Protein AF-A0AAE0NXM0-F1 (afdb_monomer_lite)

Foldseek 3Di:
DPPQFFDCPPPQDQAPVPDGDADDDPDVCVRQVVSDVRSDPPPDRSVVVPPVDCPPPDDDDDDDPDDDDPDPPDDDDDDDDDDDDDPPDPRPDLQRNFVSNLVSVVPDPPDPQRGLVSVLVVCVVVVVPHDVVCSVVSVVSRVVVVVVVPDDDPVVPVVPDDDD

Structure (mmCIF, N/CA/C/O backbone):
data_AF-A0AAE0NXM0-F1
#
_entry.id   AF-A0AAE0NXM0-F1
#
loop_
_atom_site.group_PDB
_atom_site.id
_atom_site.type_symbol
_atom_site.label_atom_id
_atom_site.label_alt_id
_atom_site.label_comp_id
_atom_site.label_asym_id
_atom_site.label_entity_id
_atom_site.label_seq_id
_atom_site.pdbx_PDB_ins_code
_atom_site.Cartn_x
_atom_site.Cartn_y
_atom_site.Cartn_z
_atom_site.occupancy
_atom_site.B_iso_or_equiv
_atom_site.auth_seq_id
_atom_site.auth_comp_id
_atom_site.auth_asym_id
_atom_site.auth_atom_id
_atom_site.pdbx_PDB_model_num
ATOM 1 N N . MET A 1 1 ? -6.175 -8.753 -22.675 1.00 43.12 1 MET A N 1
ATOM 2 C CA . MET A 1 1 ? -5.137 -9.032 -21.659 1.00 43.12 1 MET A CA 1
ATOM 3 C C . MET A 1 1 ? -5.720 -8.592 -20.324 1.00 43.12 1 MET A C 1
ATOM 5 O O . MET A 1 1 ? -6.159 -7.452 -20.248 1.00 43.12 1 MET A O 1
ATOM 9 N N . ALA A 1 2 ? -5.881 -9.488 -19.346 1.00 41.16 2 ALA A N 1
ATOM 10 C CA . ALA A 1 2 ? -6.452 -9.114 -18.048 1.00 41.16 2 ALA A CA 1
ATOM 11 C C . ALA A 1 2 ? -5.487 -8.168 -17.304 1.00 41.16 2 ALA A C 1
ATOM 13 O O . ALA A 1 2 ? -4.275 -8.335 -17.456 1.00 41.16 2 ALA A O 1
ATOM 14 N N . PRO A 1 3 ? -5.980 -7.186 -16.530 1.00 49.38 3 PRO A N 1
ATOM 15 C CA . PRO A 1 3 ? -5.113 -6.311 -15.753 1.00 49.38 3 PRO A CA 1
ATOM 16 C C . PRO A 1 3 ? -4.312 -7.144 -14.747 1.00 49.38 3 PRO A C 1
ATOM 18 O O . PRO A 1 3 ? -4.868 -7.873 -13.925 1.00 49.38 3 PRO A O 1
ATOM 21 N N . ILE A 1 4 ? -2.987 -7.058 -14.846 1.00 62.47 4 ILE A N 1
ATOM 22 C CA . ILE A 1 4 ? -2.051 -7.795 -14.002 1.00 62.47 4 ILE A CA 1
ATOM 23 C C . ILE A 1 4 ? -1.852 -6.986 -12.714 1.00 62.47 4 ILE A C 1
ATOM 25 O O . ILE A 1 4 ? -0.905 -6.216 -12.588 1.00 62.47 4 ILE A O 1
ATOM 29 N N . ALA A 1 5 ? -2.796 -7.096 -11.780 1.00 74.06 5 ALA A N 1
ATOM 30 C CA . ALA A 1 5 ? -2.705 -6.454 -10.470 1.00 74.06 5 ALA A CA 1
ATOM 31 C C . ALA A 1 5 ? -2.205 -7.447 -9.411 1.00 74.06 5 ALA A C 1
ATOM 33 O O . ALA A 1 5 ? -2.649 -8.598 -9.356 1.00 74.06 5 ALA A O 1
ATOM 34 N N . LEU A 1 6 ? -1.289 -6.992 -8.552 1.00 86.44 6 LEU A N 1
ATOM 35 C CA . LEU A 1 6 ? -0.874 -7.741 -7.368 1.00 86.44 6 LEU A CA 1
ATOM 36 C C . LEU A 1 6 ? -2.030 -7.846 -6.367 1.00 86.44 6 LEU A C 1
ATOM 38 O O . LEU A 1 6 ? -2.789 -6.898 -6.169 1.00 86.44 6 LEU A O 1
ATOM 42 N N . SER A 1 7 ? -2.147 -9.001 -5.709 1.00 87.00 7 SER A N 1
ATOM 43 C CA . SER A 1 7 ? -3.129 -9.194 -4.640 1.00 87.00 7 SER A CA 1
ATOM 44 C C . SER A 1 7 ? -2.811 -8.285 -3.455 1.00 87.00 7 SER A C 1
ATOM 46 O O . SER A 1 7 ? -1.708 -8.333 -2.922 1.00 87.00 7 SER A O 1
ATOM 48 N N . GLN A 1 8 ? -3.796 -7.517 -2.992 1.00 88.38 8 GLN A N 1
ATOM 49 C CA . GLN A 1 8 ? -3.689 -6.674 -1.792 1.00 88.38 8 GLN A CA 1
ATOM 50 C C . GLN A 1 8 ? -4.021 -7.432 -0.494 1.00 88.38 8 GLN A C 1
ATOM 52 O O . GLN A 1 8 ? -4.045 -6.849 0.591 1.00 88.38 8 GLN A O 1
ATOM 57 N N . ARG A 1 9 ? -4.320 -8.737 -0.574 1.00 87.56 9 ARG A N 1
ATOM 58 C CA . ARG A 1 9 ? -4.674 -9.538 0.603 1.00 87.56 9 ARG A CA 1
ATOM 59 C C . ARG A 1 9 ? -3.527 -9.520 1.617 1.00 87.56 9 ARG A C 1
ATOM 61 O O . ARG A 1 9 ? -2.405 -9.884 1.289 1.00 87.56 9 ARG A O 1
ATOM 68 N N . GLY A 1 10 ? -3.849 -9.181 2.865 1.00 88.88 10 GLY A N 1
ATOM 69 C CA . GLY A 1 10 ? -2.872 -9.120 3.955 1.00 88.88 10 GLY A CA 1
ATOM 70 C C . GLY A 1 10 ? -2.144 -7.778 4.076 1.00 88.88 10 GLY A C 1
ATOM 71 O O . GLY A 1 10 ? -1.299 -7.642 4.954 1.00 88.88 10 GLY A O 1
ATOM 72 N N . VAL A 1 11 ? -2.498 -6.780 3.261 1.00 90.81 11 VAL A N 1
ATOM 73 C CA . VAL A 1 11 ? -1.987 -5.409 3.373 1.00 90.81 11 VAL A CA 1
ATOM 74 C C . VAL A 1 11 ? -3.055 -4.516 3.996 1.00 90.81 11 VAL A C 1
ATOM 76 O O . VAL A 1 11 ? -4.230 -4.618 3.646 1.00 90.81 11 VAL A O 1
ATOM 79 N N . LEU A 1 12 ? -2.649 -3.652 4.932 1.00 90.00 12 LEU A N 1
ATOM 80 C CA . LEU A 1 12 ? -3.538 -2.651 5.513 1.00 90.00 12 LEU A CA 1
ATOM 81 C C . LEU A 1 12 ? -3.934 -1.644 4.419 1.00 90.00 12 LEU A C 1
ATOM 83 O O . LEU A 1 12 ? -3.048 -0.949 3.917 1.00 90.00 12 LEU A O 1
ATOM 87 N N . PRO A 1 13 ? -5.222 -1.541 4.053 1.00 88.25 13 PRO A N 1
ATOM 88 C CA . PRO A 1 13 ? -5.630 -0.675 2.961 1.00 88.25 13 PRO A CA 1
ATOM 89 C C . PRO A 1 13 ? -5.691 0.788 3.407 1.00 88.25 13 PRO A C 1
ATOM 91 O O . PRO A 1 13 ? -6.141 1.110 4.510 1.00 88.25 13 PRO A O 1
ATOM 94 N N . TYR A 1 14 ? -5.298 1.674 2.502 1.00 81.88 14 TYR A N 1
ATOM 95 C CA . TYR A 1 14 ? -5.638 3.086 2.520 1.00 81.88 14 TYR A CA 1
ATOM 96 C C . TYR A 1 14 ? -6.882 3.367 1.660 1.00 81.88 14 TYR A C 1
ATOM 98 O O . TYR A 1 14 ? -7.818 4.019 2.123 1.00 81.88 14 TYR A O 1
ATOM 106 N N . SER A 1 15 ? -6.939 2.810 0.448 1.00 78.75 15 SER A N 1
ATOM 107 C CA . SER A 1 15 ? -8.100 2.835 -0.446 1.00 78.75 15 SER A CA 1
ATOM 108 C C . SER A 1 15 ? -8.161 1.613 -1.355 1.00 78.75 15 SER A C 1
ATOM 110 O O . SER A 1 15 ? -7.265 1.366 -2.156 1.00 78.75 15 SER A O 1
ATOM 112 N N . GLY A 1 16 ? -9.295 0.911 -1.350 1.00 73.44 16 GLY A N 1
ATOM 113 C CA . GLY A 1 16 ? -9.515 -0.216 -2.262 1.00 73.44 16 GLY A CA 1
ATOM 114 C C . GLY A 1 16 ? -9.556 0.157 -3.752 1.00 73.44 16 GLY A C 1
ATOM 115 O O . GLY A 1 16 ? -9.503 -0.736 -4.590 1.00 73.44 16 GLY A O 1
ATOM 116 N N . LEU A 1 17 ? -9.659 1.448 -4.094 1.00 72.12 17 LEU A N 1
ATOM 117 C CA . LEU A 1 17 ? -9.721 1.917 -5.483 1.00 72.12 17 LEU A CA 1
ATOM 118 C C . LEU A 1 17 ? -8.345 2.225 -6.074 1.00 72.12 17 LEU A C 1
ATOM 120 O O . LEU A 1 17 ? -8.125 1.988 -7.259 1.00 72.12 17 LEU A O 1
ATOM 124 N N . SER A 1 18 ? -7.446 2.798 -5.272 1.00 77.00 18 SER A N 1
ATOM 125 C CA . SER A 1 18 ? -6.160 3.312 -5.758 1.00 77.00 18 SER A CA 1
ATOM 126 C C . SER A 1 18 ? -4.949 2.605 -5.179 1.00 77.00 18 SER A C 1
ATOM 128 O O . SER A 1 18 ? -3.845 2.801 -5.689 1.00 77.00 18 SER A O 1
ATOM 130 N N . ASP A 1 19 ? -5.114 1.836 -4.103 1.00 82.94 19 ASP A N 1
ATOM 131 C CA . ASP A 1 19 ? -3.983 1.126 -3.534 1.00 82.94 19 ASP A CA 1
ATOM 132 C C . ASP A 1 19 ? -3.399 0.182 -4.576 1.00 82.94 19 ASP A C 1
ATOM 134 O O . ASP A 1 19 ? -4.087 -0.445 -5.382 1.00 82.94 19 ASP A O 1
ATOM 138 N N . SER A 1 20 ? -2.086 0.067 -4.564 1.00 88.12 20 SER A N 1
ATOM 139 C CA . SER A 1 20 ? -1.383 -0.879 -5.404 1.00 88.12 20 SER A CA 1
ATOM 140 C C . SER A 1 20 ? -0.131 -1.316 -4.673 1.00 88.12 20 SER A C 1
ATOM 142 O O . SER A 1 20 ? 0.416 -0.586 -3.844 1.00 88.12 20 SER A O 1
ATOM 144 N N . LEU A 1 21 ? 0.294 -2.540 -4.953 1.00 89.25 21 LEU A N 1
ATOM 145 C CA . LEU A 1 21 ? 1.594 -3.013 -4.520 1.00 89.25 21 LEU A CA 1
ATOM 146 C C . LEU A 1 21 ? 2.553 -2.854 -5.690 1.00 89.25 21 LEU A C 1
ATOM 148 O O . LEU A 1 21 ? 2.194 -3.111 -6.840 1.00 89.25 21 LEU A O 1
ATOM 152 N N . GLY A 1 22 ? 3.768 -2.432 -5.377 1.00 89.12 22 GLY A N 1
ATOM 153 C CA . GLY A 1 22 ? 4.860 -2.312 -6.325 1.00 89.12 22 GLY A CA 1
ATOM 154 C C . GLY A 1 22 ? 6.112 -2.962 -5.763 1.00 89.12 22 GLY A C 1
ATOM 155 O O . GLY A 1 22 ? 6.238 -3.175 -4.556 1.00 89.12 22 GLY A O 1
ATOM 156 N N . VAL A 1 23 ? 7.042 -3.275 -6.656 1.00 91.38 23 VAL A N 1
ATOM 157 C CA . VAL A 1 23 ? 8.383 -3.722 -6.281 1.00 91.38 23 VAL A CA 1
ATOM 158 C C . VAL A 1 23 ? 9.315 -2.518 -6.234 1.00 91.38 23 VAL A C 1
ATOM 160 O O . VAL A 1 23 ? 9.184 -1.585 -7.024 1.00 91.38 23 VAL A O 1
ATOM 163 N N . MET A 1 24 ? 10.262 -2.536 -5.303 1.00 94.69 24 MET A N 1
ATOM 164 C CA . MET A 1 24 ? 11.310 -1.524 -5.201 1.00 94.69 24 MET A CA 1
ATOM 165 C C . MET A 1 24 ? 12.651 -2.244 -5.118 1.00 94.69 24 MET A C 1
ATOM 167 O O . MET A 1 24 ? 12.950 -2.899 -4.122 1.00 94.69 24 MET A O 1
ATOM 171 N N . THR A 1 25 ? 13.445 -2.145 -6.178 1.00 95.19 25 THR A N 1
ATOM 172 C CA . THR A 1 25 ? 14.726 -2.846 -6.331 1.00 95.19 25 THR A CA 1
ATOM 173 C C . THR A 1 25 ? 15.777 -1.901 -6.913 1.00 95.19 25 THR A C 1
ATOM 175 O O . THR A 1 25 ? 15.469 -0.782 -7.323 1.00 95.19 25 THR A O 1
ATOM 178 N N . LYS A 1 26 ? 17.046 -2.328 -6.926 1.00 94.69 26 LYS A N 1
ATOM 179 C CA . LYS A 1 26 ? 18.152 -1.530 -7.486 1.00 94.69 26 LYS A CA 1
ATOM 180 C C . LYS A 1 26 ? 18.314 -1.695 -9.000 1.00 94.69 26 LYS A C 1
ATOM 182 O O . LYS A 1 26 ? 18.985 -0.874 -9.616 1.00 94.69 26 LYS A O 1
ATOM 187 N N . SER A 1 27 ? 17.742 -2.748 -9.580 1.00 91.50 27 SER A N 1
ATOM 188 C CA . SER A 1 27 ? 17.815 -3.063 -11.008 1.00 91.50 27 SER A CA 1
ATOM 189 C C . SER A 1 27 ? 16.444 -3.472 -11.552 1.00 91.50 27 SER A C 1
ATOM 191 O O . SER A 1 27 ? 15.585 -3.953 -10.802 1.00 91.50 27 SER A O 1
ATOM 193 N N . PHE A 1 28 ? 16.240 -3.291 -12.858 1.00 89.38 28 PHE A N 1
ATOM 194 C CA . PHE A 1 28 ? 15.013 -3.723 -13.532 1.00 89.38 28 PHE A CA 1
ATOM 195 C C . PHE A 1 28 ? 14.928 -5.249 -13.633 1.00 89.38 28 PHE A C 1
ATOM 197 O O . PHE A 1 28 ? 13.833 -5.801 -13.584 1.00 89.38 28 PHE A O 1
ATOM 204 N N . GLU A 1 29 ? 16.0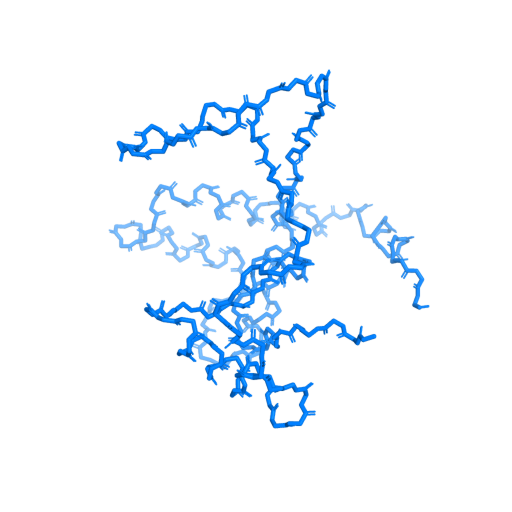70 -5.931 -13.693 1.00 92.00 29 GLU A N 1
ATOM 205 C CA . GLU A 1 29 ? 16.180 -7.385 -13.614 1.00 92.00 29 GLU A CA 1
ATOM 206 C C . GLU A 1 29 ? 15.635 -7.917 -12.283 1.00 92.00 29 GLU A C 1
ATOM 208 O O . GLU A 1 29 ? 14.778 -8.800 -12.276 1.00 92.00 29 GLU A O 1
ATOM 213 N N . ASP A 1 30 ? 16.054 -7.334 -11.155 1.00 94.19 30 ASP A N 1
ATOM 214 C CA . ASP A 1 30 ? 15.529 -7.713 -9.838 1.00 94.19 30 ASP A CA 1
ATOM 215 C C . ASP A 1 30 ? 14.029 -7.401 -9.723 1.00 94.19 30 ASP A C 1
ATOM 217 O O . ASP A 1 30 ? 13.275 -8.171 -9.123 1.00 94.19 30 ASP A O 1
ATOM 221 N N . ALA A 1 31 ? 13.580 -6.283 -10.311 1.00 91.88 31 ALA A N 1
ATOM 222 C CA . ALA A 1 31 ? 12.165 -5.916 -10.326 1.00 91.88 31 ALA A CA 1
ATOM 223 C C . ALA A 1 31 ? 11.337 -6.962 -11.087 1.00 91.88 31 ALA A C 1
ATOM 225 O O . ALA A 1 31 ? 10.324 -7.438 -10.574 1.00 91.88 31 ALA A O 1
ATOM 226 N N . ALA A 1 32 ? 11.781 -7.350 -12.285 1.00 90.06 32 ALA A N 1
ATOM 227 C CA . ALA A 1 32 ? 11.125 -8.358 -13.110 1.00 90.06 32 ALA A CA 1
ATOM 228 C C . ALA A 1 32 ? 11.090 -9.729 -12.420 1.00 90.06 32 ALA A C 1
ATOM 230 O O . ALA A 1 32 ? 10.042 -10.377 -12.391 1.00 90.06 32 ALA A O 1
ATOM 231 N N . LEU A 1 33 ? 12.198 -10.140 -11.793 1.00 91.06 33 LEU A N 1
ATOM 232 C CA . LEU A 1 33 ? 12.263 -11.382 -11.027 1.00 91.06 33 LEU A CA 1
ATOM 233 C C . LEU A 1 33 ? 11.261 -11.378 -9.862 1.00 91.06 33 LEU A C 1
ATOM 235 O O . LEU A 1 33 ? 10.518 -12.343 -9.674 1.00 91.06 33 LEU A O 1
ATOM 239 N N . MET A 1 34 ? 11.198 -10.285 -9.099 1.00 91.69 34 MET A N 1
ATOM 240 C CA . MET A 1 34 ? 10.270 -10.160 -7.975 1.00 91.69 34 MET A CA 1
ATOM 241 C C . MET A 1 34 ? 8.806 -10.125 -8.443 1.00 91.69 34 MET A C 1
ATOM 243 O O . MET A 1 34 ? 7.956 -10.764 -7.824 1.00 91.69 34 MET A O 1
ATOM 247 N N . LEU A 1 35 ? 8.502 -9.453 -9.559 1.00 89.69 35 LEU A N 1
ATOM 248 C CA . LEU A 1 35 ? 7.159 -9.447 -10.152 1.00 89.69 35 LEU A CA 1
ATOM 249 C C . LEU A 1 35 ? 6.718 -10.844 -10.605 1.00 89.69 35 LEU A C 1
ATOM 251 O O . LEU A 1 35 ? 5.585 -11.236 -10.321 1.00 89.69 35 LEU A O 1
ATOM 255 N N . ASN A 1 36 ? 7.611 -11.616 -11.233 1.00 88.44 36 ASN A N 1
ATOM 256 C CA . ASN A 1 36 ? 7.346 -13.009 -11.609 1.00 88.44 36 ASN A CA 1
ATOM 257 C C . ASN A 1 36 ? 6.950 -13.863 -10.393 1.00 88.44 36 ASN A C 1
ATOM 259 O O . ASN A 1 36 ? 6.016 -14.662 -10.470 1.00 88.44 36 ASN A O 1
ATOM 263 N N . VAL A 1 37 ? 7.623 -13.670 -9.254 1.00 89.38 37 VAL A N 1
ATOM 264 C CA . VAL A 1 37 ? 7.293 -14.371 -8.003 1.00 89.38 37 VAL A CA 1
ATOM 265 C C . VAL A 1 37 ? 5.938 -13.918 -7.454 1.00 89.38 37 VAL A C 1
ATOM 267 O O . VAL A 1 37 ? 5.093 -14.754 -7.136 1.00 89.38 37 VAL A O 1
ATOM 270 N N . LEU A 1 38 ? 5.709 -12.606 -7.351 1.00 88.62 38 LEU A N 1
ATOM 271 C CA . LEU A 1 38 ? 4.518 -12.049 -6.702 1.00 88.62 38 LEU A CA 1
ATOM 272 C C . LEU A 1 38 ? 3.219 -12.292 -7.483 1.00 88.62 38 LEU A C 1
ATOM 274 O O . LEU A 1 38 ? 2.147 -12.391 -6.885 1.00 88.62 38 LEU A O 1
ATOM 278 N N . LEU A 1 39 ? 3.289 -12.398 -8.810 1.00 86.12 39 LEU A N 1
ATOM 279 C CA . LEU A 1 39 ? 2.116 -12.661 -9.648 1.00 86.12 39 LEU A CA 1
ATOM 280 C C . LEU A 1 39 ? 1.745 -14.145 -9.731 1.00 86.12 39 LEU A C 1
ATOM 282 O O . LEU A 1 39 ? 0.588 -14.470 -10.035 1.00 86.12 39 LEU A O 1
ATOM 286 N N . GLY A 1 40 ? 2.689 -15.022 -9.385 1.00 77.94 40 GLY A N 1
ATOM 287 C CA . GLY A 1 40 ? 2.567 -16.470 -9.475 1.00 77.94 40 GLY A CA 1
ATOM 288 C C . GLY A 1 40 ? 2.965 -17.010 -10.850 1.00 77.94 40 GLY A C 1
ATOM 289 O O . GLY A 1 40 ? 2.869 -16.327 -11.873 1.00 77.94 40 GLY A O 1
ATOM 290 N N . SER A 1 41 ? 3.400 -18.270 -10.869 1.00 63.00 41 SER A N 1
ATOM 291 C CA . SER A 1 41 ? 3.828 -18.962 -12.084 1.00 63.00 41 SER A CA 1
ATOM 292 C C . SER A 1 41 ? 2.714 -19.004 -13.140 1.00 63.00 41 SER A C 1
ATOM 294 O O . SER A 1 41 ? 1.553 -19.283 -12.845 1.00 63.00 41 SER A O 1
ATOM 296 N N . GLY A 1 42 ? 3.073 -18.714 -14.394 1.00 65.94 42 GLY A N 1
ATOM 297 C CA . GLY A 1 42 ? 2.187 -18.859 -15.555 1.00 65.94 42 GLY A CA 1
ATOM 298 C C . GLY A 1 42 ? 1.335 -17.640 -15.924 1.00 65.94 42 GLY A C 1
ATOM 299 O O . GLY A 1 42 ? 0.662 -17.690 -16.950 1.00 65.94 42 GLY A O 1
ATOM 300 N N . LYS A 1 43 ? 1.362 -16.540 -15.154 1.00 67.44 43 LYS A N 1
ATOM 301 C CA . LYS A 1 43 ? 0.642 -15.309 -15.544 1.00 67.44 43 LYS A CA 1
ATOM 302 C C . LYS A 1 43 ? 1.420 -14.433 -16.524 1.00 67.44 43 LYS A C 1
ATOM 304 O O . LYS A 1 43 ? 0.809 -13.809 -17.387 1.00 67.44 43 LYS A O 1
ATOM 309 N N . SER A 1 44 ? 2.744 -14.390 -16.390 1.00 70.06 44 SER A N 1
ATOM 310 C CA . SER A 1 44 ? 3.627 -13.554 -17.212 1.00 70.06 44 SER A CA 1
ATOM 311 C C . SER A 1 44 ? 5.090 -13.832 -16.863 1.00 70.06 44 SER A C 1
ATOM 313 O O . SER A 1 44 ? 5.382 -14.160 -15.715 1.00 70.06 44 SER A O 1
ATOM 315 N N . ASP A 1 45 ? 5.987 -13.684 -17.841 1.00 84.31 45 ASP A N 1
ATOM 316 C CA . ASP A 1 45 ? 7.435 -13.650 -17.624 1.00 84.31 45 ASP A CA 1
ATOM 317 C C . ASP A 1 45 ? 7.965 -12.245 -17.932 1.00 84.31 45 ASP A C 1
ATOM 319 O O . ASP A 1 45 ? 8.143 -11.863 -19.088 1.00 84.31 45 ASP A O 1
ATOM 323 N N . TYR A 1 46 ? 8.184 -11.453 -16.885 1.00 85.19 46 TYR A N 1
ATOM 324 C CA . TYR A 1 46 ? 8.665 -10.080 -16.996 1.00 85.19 46 TYR A CA 1
ATOM 325 C C . TYR A 1 46 ? 10.109 -9.987 -17.485 1.00 85.19 46 TYR A C 1
ATOM 327 O O . TYR A 1 46 ? 10.485 -8.954 -18.036 1.00 85.19 46 TYR A O 1
ATOM 335 N N . MET A 1 47 ? 10.897 -11.058 -17.354 1.00 85.88 47 MET A N 1
ATOM 336 C CA . MET A 1 47 ? 12.265 -11.082 -17.873 1.00 85.88 47 MET A CA 1
ATOM 337 C C . MET A 1 47 ? 12.285 -10.978 -19.398 1.00 85.88 47 MET A C 1
ATOM 339 O O . MET A 1 47 ? 13.189 -10.362 -19.955 1.00 85.88 47 MET A O 1
ATOM 343 N N . TRP A 1 48 ? 11.259 -11.510 -20.072 1.00 82.56 48 TRP A N 1
ATOM 344 C CA . TRP A 1 48 ? 11.117 -11.431 -21.526 1.00 82.56 48 TRP A CA 1
ATOM 345 C C . TRP A 1 48 ? 10.983 -9.993 -22.049 1.00 82.56 48 TRP A C 1
ATOM 347 O O . TRP A 1 48 ? 11.371 -9.706 -23.178 1.00 82.56 48 TRP A O 1
ATOM 357 N N . PHE A 1 49 ? 10.451 -9.077 -21.236 1.00 79.38 49 PHE A N 1
ATOM 358 C CA . PHE A 1 49 ? 10.236 -7.680 -21.627 1.00 79.38 49 PHE A CA 1
ATOM 359 C C . PHE A 1 49 ? 11.451 -6.776 -21.369 1.00 79.38 49 PHE A C 1
ATOM 361 O O . PHE A 1 49 ? 11.402 -5.590 -21.686 1.00 79.38 49 PHE A O 1
ATOM 368 N N . LEU A 1 50 ? 12.543 -7.305 -20.808 1.00 82.38 50 LEU A N 1
ATOM 369 C CA . LEU A 1 50 ? 13.776 -6.552 -20.577 1.00 82.38 50 LEU A CA 1
ATOM 370 C C . LEU A 1 50 ? 14.673 -6.575 -21.822 1.00 82.38 50 LEU A C 1
ATOM 372 O O . LEU A 1 50 ? 15.752 -7.162 -21.826 1.00 82.38 50 LEU A O 1
ATOM 376 N N . ASP A 1 51 ? 14.235 -5.903 -22.885 1.00 79.44 51 ASP A N 1
ATOM 377 C CA . ASP A 1 51 ? 14.996 -5.761 -24.136 1.00 79.44 51 ASP A CA 1
ATOM 378 C C . ASP A 1 51 ? 16.135 -4.722 -24.054 1.00 79.44 51 ASP A C 1
ATOM 380 O O . ASP A 1 51 ? 16.937 -4.593 -24.982 1.00 79.44 51 ASP A O 1
ATOM 384 N N . ARG A 1 52 ? 16.218 -3.992 -22.929 1.00 77.12 52 ARG A N 1
ATOM 385 C CA . ARG A 1 52 ? 17.172 -2.900 -22.664 1.00 77.12 52 ARG A CA 1
ATOM 386 C C . ARG A 1 52 ? 17.186 -1.838 -23.773 1.00 77.12 52 ARG A C 1
ATOM 388 O O . ARG A 1 52 ? 18.207 -1.184 -23.988 1.00 77.12 52 ARG A O 1
ATOM 395 N N . SER A 1 53 ? 16.067 -1.658 -24.471 1.00 80.06 53 SER A N 1
ATOM 396 C CA . SER A 1 53 ? 15.952 -0.771 -25.621 1.00 80.06 53 SER A CA 1
ATOM 397 C C . SER A 1 53 ? 14.650 0.020 -25.578 1.00 80.06 53 SER A C 1
ATOM 399 O O . SER A 1 53 ? 13.614 -0.448 -25.130 1.00 80.06 53 SER A O 1
ATOM 401 N N . PHE A 1 54 ? 14.688 1.245 -26.096 1.00 78.00 54 PHE A N 1
ATOM 402 C CA . PHE A 1 54 ? 13.478 2.032 -26.355 1.00 78.00 54 PHE A CA 1
ATOM 403 C C . PHE A 1 54 ? 13.087 2.018 -27.841 1.00 78.00 54 PHE A C 1
ATOM 405 O O . PHE A 1 54 ? 12.160 2.71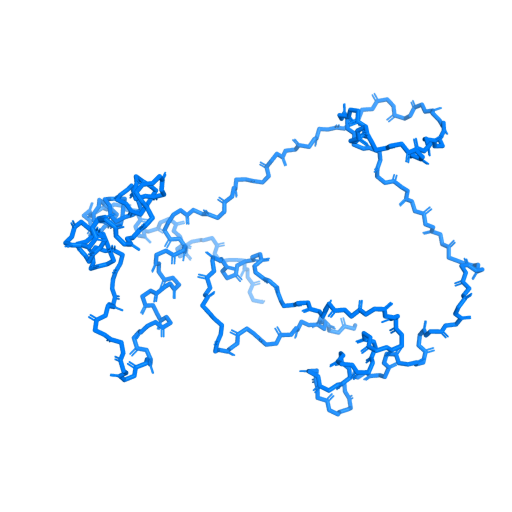9 -28.250 1.00 78.00 54 PHE A O 1
ATOM 412 N N . ALA A 1 55 ? 13.799 1.251 -28.675 1.00 82.75 55 ALA A N 1
ATOM 413 C CA . ALA A 1 55 ? 13.581 1.228 -30.115 1.00 82.75 55 ALA A CA 1
ATOM 414 C C . ALA A 1 55 ? 12.155 0.765 -30.454 1.00 82.75 55 ALA A C 1
ATOM 416 O O . ALA A 1 55 ? 11.707 -0.295 -30.032 1.00 82.75 55 ALA A O 1
ATOM 417 N N . GLY A 1 56 ? 11.439 1.570 -31.241 1.00 79.69 56 GLY A N 1
ATOM 418 C CA . GLY A 1 56 ? 10.069 1.266 -31.663 1.00 79.69 56 GLY A CA 1
ATOM 419 C C . GLY A 1 56 ? 8.980 1.599 -30.635 1.00 79.69 56 GLY A C 1
ATOM 420 O O . GLY A 1 56 ? 7.800 1.536 -30.984 1.00 79.69 56 GLY A O 1
ATOM 421 N N . LEU A 1 57 ? 9.335 2.014 -29.411 1.00 79.38 57 LEU A N 1
ATOM 422 C CA . LEU A 1 57 ? 8.368 2.511 -28.432 1.00 79.38 57 LEU A CA 1
ATOM 423 C C . LEU A 1 57 ? 7.973 3.960 -28.745 1.00 79.38 57 LEU A C 1
ATOM 425 O O . LEU A 1 57 ? 8.811 4.807 -29.048 1.00 79.38 57 LEU A O 1
ATOM 429 N N . ARG A 1 58 ? 6.673 4.261 -28.645 1.00 83.31 58 ARG A N 1
ATOM 430 C CA . ARG A 1 58 ? 6.143 5.631 -28.724 1.00 83.31 58 ARG A CA 1
ATOM 431 C C . ARG A 1 58 ? 5.891 6.128 -27.309 1.00 83.31 58 ARG A C 1
ATOM 433 O O . ARG A 1 58 ? 4.861 5.813 -26.718 1.00 83.31 58 ARG A O 1
ATOM 440 N N . ILE A 1 59 ? 6.855 6.857 -26.764 1.00 77.12 59 ILE A N 1
ATOM 441 C CA . ILE A 1 59 ? 6.811 7.366 -25.393 1.00 77.12 59 ILE A CA 1
ATOM 442 C C . ILE A 1 59 ? 6.398 8.832 -25.435 1.00 77.12 59 ILE A C 1
ATOM 444 O O . ILE A 1 59 ? 6.974 9.621 -26.180 1.00 77.12 59 ILE A O 1
ATOM 448 N N . TRP A 1 60 ? 5.404 9.180 -24.624 1.00 71.12 60 TRP A N 1
ATOM 449 C CA . TRP A 1 60 ? 4.972 10.556 -24.410 1.00 71.12 60 TRP A CA 1
ATOM 450 C C . TRP A 1 60 ? 5.384 10.986 -23.008 1.00 71.12 60 TRP A C 1
ATOM 452 O O . TRP A 1 60 ? 5.229 10.220 -22.056 1.00 71.12 60 TRP A O 1
ATOM 462 N N . PHE A 1 61 ? 5.886 12.208 -22.876 1.00 68.44 61 PHE A N 1
ATOM 463 C CA . PHE A 1 61 ? 6.189 12.799 -21.579 1.00 68.44 61 PHE A CA 1
ATOM 464 C C . PHE A 1 61 ? 4.990 13.616 -21.103 1.00 68.44 61 PHE A C 1
ATOM 466 O O . PHE A 1 61 ? 4.413 14.391 -21.864 1.00 68.44 61 PHE A O 1
ATOM 473 N N . LEU A 1 62 ? 4.608 13.426 -19.840 1.00 66.25 62 LEU A N 1
ATOM 474 C CA . LEU A 1 62 ? 3.668 14.311 -19.167 1.00 66.25 62 LEU A CA 1
ATOM 475 C C . LEU A 1 62 ? 4.474 15.469 -18.582 1.00 66.25 62 LEU A C 1
ATOM 477 O O . LEU A 1 62 ? 5.171 15.275 -17.588 1.00 66.25 62 LEU A O 1
ATOM 481 N N . ASP A 1 63 ? 4.376 16.649 -19.186 1.00 60.09 63 ASP A N 1
ATOM 482 C CA . ASP A 1 63 ? 4.938 17.866 -18.604 1.00 60.09 63 ASP A CA 1
ATOM 483 C C . ASP A 1 63 ? 3.980 18.406 -17.533 1.00 60.09 63 ASP A C 1
ATOM 485 O O . ASP A 1 63 ? 2.871 18.849 -17.862 1.00 60.09 63 ASP A O 1
ATOM 489 N N . PRO A 1 64 ? 4.349 18.358 -16.240 1.00 58.94 64 PRO A N 1
ATOM 490 C CA . PRO A 1 64 ? 3.508 18.923 -15.205 1.00 58.94 64 PRO A CA 1
ATOM 491 C C . PRO A 1 64 ? 3.463 20.458 -15.342 1.00 58.94 64 PRO A C 1
ATOM 493 O O . PRO A 1 64 ? 4.453 21.083 -15.714 1.00 58.94 64 PRO A O 1
ATOM 496 N N . PRO A 1 65 ? 2.337 21.104 -14.991 1.00 49.94 65 PRO A N 1
ATOM 497 C CA . PRO A 1 65 ? 2.194 22.563 -15.048 1.00 49.94 65 PRO A CA 1
ATOM 498 C C . PRO A 1 65 ? 2.993 23.304 -13.961 1.00 49.94 65 PRO A C 1
ATOM 500 O O . PRO A 1 65 ? 3.013 24.532 -13.940 1.00 49.94 65 PRO A O 1
ATOM 503 N N . VAL A 1 66 ? 3.604 22.570 -13.028 1.00 55.38 66 VAL A N 1
ATOM 504 C CA . VAL A 1 66 ? 4.521 23.102 -12.017 1.00 55.38 66 VAL A CA 1
ATOM 505 C C . VAL A 1 66 ? 5.954 22.935 -12.505 1.00 55.38 66 VAL A C 1
ATOM 507 O O . VAL A 1 66 ? 6.258 21.963 -13.194 1.00 55.38 66 VAL A O 1
ATOM 510 N N . GLU A 1 67 ? 6.829 23.871 -12.135 1.00 56.81 67 GLU A N 1
ATOM 511 C CA . GLU A 1 67 ? 8.264 23.743 -12.383 1.00 56.81 67 GLU A CA 1
ATOM 512 C C . GLU A 1 67 ? 8.732 22.363 -11.902 1.00 56.81 67 GLU A C 1
ATOM 514 O O . GLU A 1 67 ? 8.417 21.948 -10.779 1.00 56.81 67 GLU A O 1
ATOM 519 N N . TRP A 1 68 ? 9.420 21.624 -12.780 1.00 53.62 68 TRP A N 1
ATOM 520 C CA . TRP A 1 68 ? 10.059 20.365 -12.413 1.00 53.62 68 TRP A CA 1
ATOM 521 C C . TRP A 1 68 ? 10.858 20.608 -11.133 1.00 53.62 68 TRP A C 1
ATOM 523 O O . TRP A 1 68 ? 11.596 21.590 -11.060 1.00 53.62 68 TRP A O 1
ATOM 533 N N . ALA A 1 69 ? 10.670 19.757 -10.115 1.00 53.78 69 ALA A N 1
ATOM 534 C CA . ALA A 1 69 ? 11.318 19.937 -8.819 1.00 53.78 69 ALA A CA 1
ATOM 535 C C . ALA A 1 69 ? 12.805 20.276 -9.037 1.00 53.78 69 ALA A C 1
ATOM 537 O O . ALA A 1 69 ? 13.459 19.545 -9.792 1.00 53.78 69 ALA A O 1
ATOM 538 N N . PRO A 1 70 ? 13.327 21.370 -8.447 1.00 48.88 70 PRO A N 1
ATOM 539 C CA . PRO A 1 70 ? 14.642 21.909 -8.773 1.00 48.88 70 PRO A CA 1
ATOM 540 C C . PRO A 1 70 ? 15.727 21.007 -8.182 1.00 48.88 70 PRO A C 1
ATOM 542 O O . PRO A 1 70 ? 16.333 21.289 -7.152 1.00 48.88 70 PRO A O 1
ATOM 545 N N . VAL A 1 71 ? 15.937 1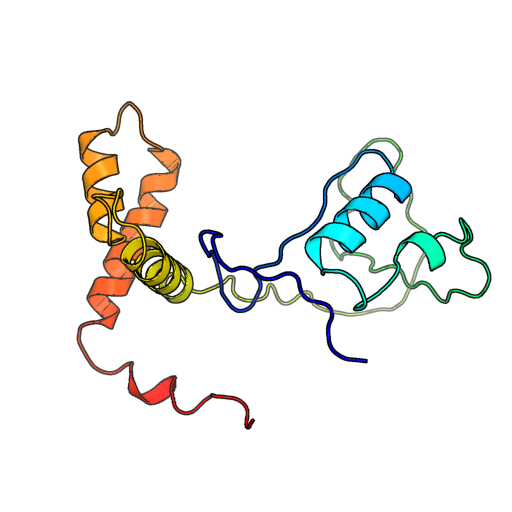9.864 -8.821 1.00 47.00 71 VAL A N 1
ATOM 546 C CA . VAL A 1 71 ? 17.043 18.960 -8.559 1.00 47.00 71 VAL A CA 1
ATOM 547 C C . VAL A 1 71 ? 18.081 19.256 -9.630 1.00 47.00 71 VAL A C 1
ATOM 549 O O . VAL A 1 71 ? 17.780 19.251 -10.824 1.00 47.00 71 VAL A O 1
ATOM 552 N N . VAL A 1 72 ? 19.301 19.565 -9.195 1.00 44.34 72 VAL A N 1
ATOM 553 C CA . VAL A 1 72 ? 20.444 19.834 -10.074 1.00 44.34 72 VAL A CA 1
ATOM 554 C C . VAL A 1 72 ? 20.576 18.689 -11.088 1.00 44.34 72 VAL A C 1
ATOM 556 O O . VAL A 1 72 ? 20.841 17.556 -10.698 1.00 44.34 72 VAL A O 1
ATOM 559 N N . GLY A 1 73 ? 20.370 18.985 -12.377 1.00 47.06 73 GLY A N 1
ATOM 560 C CA . GLY A 1 73 ? 20.501 18.021 -13.481 1.00 47.06 73 GLY A CA 1
ATOM 561 C C . GLY A 1 73 ? 19.216 17.677 -14.248 1.00 47.06 73 GLY A C 1
ATOM 562 O O . GLY A 1 73 ? 19.312 17.030 -15.288 1.00 47.06 73 GLY A O 1
ATOM 563 N N . SER A 1 74 ? 18.035 18.120 -13.808 1.00 46.88 74 SER A N 1
ATOM 564 C CA . SER A 1 74 ? 16.780 17.925 -14.558 1.00 46.88 74 SER A CA 1
ATOM 565 C C . SER A 1 74 ? 16.651 18.945 -15.702 1.00 46.88 74 SER A C 1
ATOM 567 O O . SER A 1 74 ? 16.570 20.143 -15.442 1.00 46.88 74 SER A O 1
ATOM 569 N N . VAL A 1 75 ? 16.614 18.497 -16.966 1.00 49.97 75 VAL A N 1
ATOM 570 C CA . VAL A 1 75 ? 16.443 19.364 -18.156 1.00 49.97 75 VAL A CA 1
ATOM 571 C C . VAL A 1 75 ? 15.171 18.975 -18.917 1.00 49.97 75 VAL A C 1
ATOM 573 O O . VAL A 1 75 ? 14.975 17.807 -19.243 1.00 49.97 75 VAL A O 1
ATOM 576 N N . LYS A 1 76 ? 14.315 19.963 -19.207 1.00 51.16 76 LYS A N 1
ATOM 577 C CA . LYS A 1 76 ? 13.075 19.829 -19.994 1.00 51.16 76 LYS A CA 1
ATOM 578 C C . LYS A 1 76 ? 13.373 19.600 -21.486 1.00 51.16 76 LYS A C 1
ATOM 580 O O . LYS A 1 76 ? 14.280 20.229 -22.028 1.00 51.16 76 LYS A O 1
ATOM 585 N N . MET A 1 77 ? 12.560 18.794 -22.175 1.00 48.44 77 MET A N 1
ATOM 586 C CA . MET A 1 77 ? 12.487 18.770 -23.647 1.00 48.44 77 MET A CA 1
ATOM 587 C C . MET A 1 77 ? 11.266 19.606 -24.119 1.00 48.44 77 MET A C 1
ATOM 589 O O . MET A 1 77 ? 10.133 19.215 -23.895 1.00 48.44 77 MET A O 1
ATOM 593 N N . ILE A 1 78 ? 11.530 20.786 -24.696 1.00 49.56 78 ILE A N 1
ATOM 594 C CA . ILE A 1 78 ? 10.656 21.817 -25.343 1.00 49.56 78 ILE A CA 1
ATOM 595 C C . ILE A 1 78 ? 9.489 21.306 -26.238 1.00 49.56 78 ILE A C 1
ATOM 597 O O . ILE A 1 78 ? 9.641 20.248 -26.840 1.00 49.56 78 ILE A O 1
ATOM 601 N N . ASP A 1 79 ? 8.399 22.036 -26.578 1.00 49.69 79 ASP A N 1
ATOM 602 C CA . ASP A 1 79 ? 7.527 23.097 -25.989 1.00 49.69 79 ASP A CA 1
ATOM 603 C C . ASP A 1 79 ? 6.382 23.398 -27.012 1.00 49.69 79 ASP A C 1
ATOM 605 O O . ASP A 1 79 ? 6.726 23.754 -28.133 1.00 49.69 79 ASP A O 1
ATOM 609 N N . ASP A 1 80 ? 5.078 23.245 -26.682 1.00 58.19 80 ASP A N 1
ATOM 610 C CA . ASP A 1 80 ? 3.976 24.214 -27.017 1.00 58.19 80 ASP A CA 1
ATOM 611 C C . ASP A 1 80 ? 2.484 23.779 -26.859 1.00 58.19 80 ASP A C 1
ATOM 613 O O . ASP A 1 80 ? 1.612 24.603 -27.131 1.00 58.19 80 ASP A O 1
ATOM 617 N N . TYR A 1 81 ? 2.081 22.586 -26.397 1.00 46.19 81 TYR A N 1
ATOM 618 C CA . TYR A 1 81 ? 0.660 22.160 -26.555 1.00 46.19 81 TYR A CA 1
ATOM 619 C C . TYR A 1 81 ? -0.357 22.635 -25.477 1.00 46.19 81 TYR A C 1
ATOM 621 O O . TYR A 1 81 ? -1.075 21.870 -24.837 1.00 46.19 81 TYR A O 1
ATOM 629 N N . SER A 1 8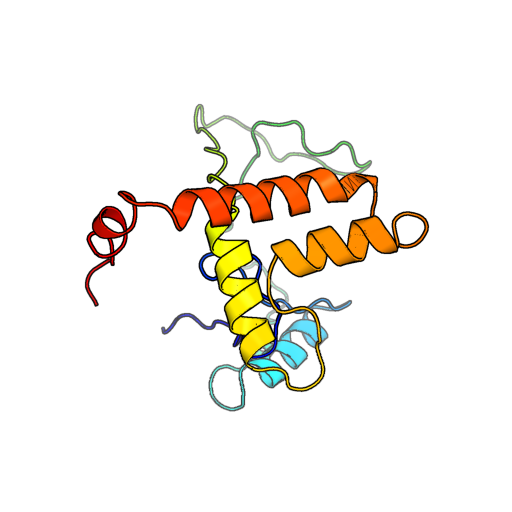2 ? -0.409 23.959 -25.324 1.00 47.53 82 SER A N 1
ATOM 630 C CA . SER A 1 82 ? -1.485 24.929 -25.026 1.00 47.53 82 SER A CA 1
ATOM 631 C C . SER A 1 82 ? -2.745 24.677 -24.159 1.00 47.53 82 SER A C 1
ATOM 633 O O . SER A 1 82 ? -3.496 25.646 -24.049 1.00 47.53 82 SER A O 1
ATOM 635 N N . LYS A 1 83 ? -3.002 23.537 -23.480 1.00 41.50 83 LYS A N 1
ATOM 636 C CA . LYS A 1 83 ? -3.853 23.456 -22.240 1.00 41.50 83 LYS A CA 1
ATOM 637 C C . LYS A 1 83 ? -4.125 22.018 -21.760 1.00 41.50 83 LYS A C 1
ATOM 639 O O . LYS A 1 83 ? -4.734 21.252 -22.498 1.00 41.50 83 LYS A O 1
ATOM 644 N N . GLN A 1 84 ? -3.904 21.730 -20.465 1.00 41.22 84 GLN A N 1
ATOM 645 C CA . GLN A 1 84 ? -4.734 20.774 -19.701 1.00 41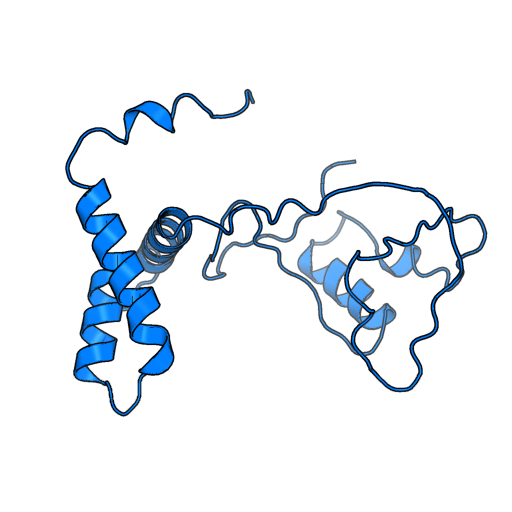.22 84 GLN A CA 1
ATOM 646 C C . GLN A 1 84 ? -4.629 20.967 -18.171 1.00 41.22 84 GLN A C 1
ATOM 648 O O . GLN A 1 84 ? -3.590 21.363 -17.650 1.00 41.22 84 GLN A O 1
ATOM 653 N N . TYR A 1 85 ? -5.721 20.683 -17.450 1.00 38.41 85 TYR A N 1
ATOM 654 C CA . TYR A 1 85 ? -5.849 20.802 -15.993 1.00 38.41 85 TYR A CA 1
ATOM 655 C C . TYR A 1 85 ? -5.565 19.464 -15.294 1.00 38.41 85 TYR A C 1
ATOM 657 O O . TYR A 1 85 ? -6.222 18.466 -15.593 1.00 38.41 85 TYR A O 1
ATOM 665 N N . VAL A 1 86 ? -4.670 19.456 -14.298 1.00 38.22 86 VAL A N 1
ATOM 666 C CA . VAL A 1 86 ? -4.612 18.367 -13.310 1.00 38.22 86 VAL A CA 1
ATOM 667 C C . VAL A 1 86 ? -5.735 18.608 -12.309 1.00 38.22 86 VAL A C 1
ATOM 669 O O . VAL A 1 86 ? -5.610 19.408 -11.382 1.00 38.22 86 VAL A O 1
ATOM 672 N N . ILE A 1 87 ? -6.861 17.929 -12.502 1.00 37.34 87 ILE A N 1
ATOM 673 C CA . ILE A 1 87 ? -7.827 17.755 -11.421 1.00 37.34 87 ILE A CA 1
ATOM 674 C C . ILE A 1 87 ? -7.097 16.901 -10.387 1.00 37.34 87 ILE A C 1
ATOM 676 O O . ILE A 1 87 ? -6.785 15.750 -10.683 1.00 37.34 87 ILE A O 1
ATOM 680 N N . GLN A 1 88 ? -6.780 17.444 -9.203 1.00 37.06 88 GLN A N 1
ATOM 681 C CA . GLN A 1 88 ? -6.418 16.580 -8.080 1.00 37.06 88 GLN A CA 1
ATOM 682 C C . GLN A 1 88 ? -7.575 15.590 -7.930 1.00 37.06 88 GLN A C 1
ATOM 684 O O . GLN A 1 88 ? -8.688 16.040 -7.622 1.00 37.06 88 GLN A O 1
ATOM 689 N N . PRO A 1 89 ? -7.379 14.279 -8.173 1.00 44.47 89 PRO A N 1
ATOM 690 C CA . PRO A 1 89 ? -8.404 13.332 -7.788 1.00 44.47 89 PRO A CA 1
ATOM 691 C C . PRO A 1 89 ? -8.648 13.586 -6.303 1.00 44.47 89 PRO A C 1
ATOM 693 O O . PRO A 1 89 ? -7.692 13.719 -5.534 1.00 44.47 89 PRO A O 1
ATOM 696 N N . ARG A 1 90 ? -9.915 13.759 -5.903 1.00 47.47 90 ARG A N 1
ATOM 697 C CA . ARG A 1 90 ? -10.245 13.793 -4.476 1.00 47.47 90 ARG A CA 1
ATOM 698 C C . ARG A 1 90 ? -9.593 12.548 -3.886 1.00 47.47 90 ARG A C 1
ATOM 700 O O . ARG A 1 90 ? -9.946 11.445 -4.297 1.00 47.47 90 ARG A O 1
ATOM 707 N N . GLY A 1 91 ? -8.609 12.742 -3.004 1.00 49.50 91 GLY A N 1
ATOM 708 C CA . GLY A 1 91 ? -7.966 11.636 -2.305 1.00 49.50 91 GLY A CA 1
ATOM 709 C C . GLY A 1 91 ? -9.039 10.750 -1.671 1.00 49.50 91 GLY A C 1
ATOM 710 O O . GLY A 1 91 ? -10.149 11.242 -1.412 1.00 49.50 91 GLY A O 1
ATOM 711 N N . PRO A 1 92 ? -8.747 9.461 -1.452 1.00 56.03 92 PRO A N 1
ATOM 712 C CA . PRO A 1 92 ? -9.745 8.539 -0.946 1.00 56.03 92 PRO A CA 1
ATOM 713 C C . PRO A 1 92 ? -10.390 9.115 0.303 1.00 56.03 92 PRO A C 1
ATOM 715 O O . PRO A 1 92 ? -9.743 9.735 1.157 1.00 56.03 92 PRO A O 1
ATOM 718 N N . SER A 1 93 ? -11.713 9.003 0.358 1.00 67.44 93 SER A N 1
ATOM 719 C CA . SER A 1 93 ? -12.445 9.612 1.454 1.00 67.44 93 SER A CA 1
ATOM 720 C C . SER A 1 93 ? -11.984 8.982 2.771 1.00 67.44 93 SER A C 1
ATOM 722 O O . SER A 1 93 ? -11.727 7.782 2.841 1.00 67.44 93 SER A O 1
ATOM 724 N N . PHE A 1 94 ? -11.934 9.764 3.852 1.00 71.75 94 PHE A N 1
ATOM 725 C CA . PHE A 1 94 ? -11.656 9.236 5.196 1.00 71.75 94 PHE A CA 1
ATOM 726 C C . PHE A 1 94 ? -12.547 8.027 5.564 1.00 71.75 94 PHE A C 1
ATOM 728 O O . PHE A 1 94 ? -12.160 7.210 6.395 1.00 71.75 94 PHE A O 1
ATOM 735 N N . ARG A 1 95 ? -13.713 7.890 4.915 1.00 72.00 95 ARG A N 1
ATOM 736 C CA . ARG A 1 95 ? -14.609 6.738 5.030 1.00 72.00 95 ARG A CA 1
ATOM 737 C C . ARG A 1 95 ? -14.011 5.455 4.448 1.00 72.00 95 ARG A C 1
ATOM 739 O O . ARG A 1 95 ? -14.106 4.422 5.098 1.00 72.00 95 ARG A O 1
ATOM 746 N N . GLU A 1 96 ? -13.415 5.505 3.256 1.00 74.06 96 GLU A N 1
ATOM 747 C CA . GLU A 1 96 ? -12.788 4.331 2.625 1.00 74.06 96 GLU A CA 1
ATOM 748 C C . GLU A 1 96 ? -11.645 3.801 3.477 1.00 74.06 96 GLU A C 1
ATOM 750 O O . GLU A 1 96 ? -11.595 2.606 3.762 1.00 74.06 96 GLU A O 1
ATOM 755 N N . TYR A 1 97 ? -10.788 4.707 3.948 1.00 81.44 97 TYR A N 1
ATOM 756 C CA . TYR A 1 97 ? -9.688 4.338 4.822 1.00 81.44 97 TYR A CA 1
ATOM 757 C C . TYR A 1 97 ? -10.186 3.682 6.112 1.00 81.44 97 TYR A C 1
ATOM 759 O O . TYR A 1 97 ? -9.723 2.607 6.482 1.00 81.44 97 TYR A O 1
ATOM 767 N N . ALA A 1 98 ? -11.169 4.289 6.782 1.00 83.25 98 ALA A N 1
ATOM 768 C CA . ALA A 1 98 ? -11.707 3.734 8.015 1.00 83.25 98 ALA A CA 1
ATOM 769 C C . ALA A 1 98 ? -12.381 2.371 7.801 1.00 83.25 98 ALA A C 1
ATOM 771 O O . ALA A 1 98 ? -12.084 1.427 8.523 1.00 83.25 98 ALA A O 1
ATOM 772 N N . ALA A 1 99 ? -13.244 2.240 6.791 1.00 82.56 99 ALA A N 1
ATOM 773 C CA . ALA A 1 99 ? -13.917 0.977 6.491 1.00 82.56 99 ALA A CA 1
ATOM 774 C C . ALA A 1 99 ? -12.917 -0.129 6.114 1.00 82.56 99 ALA A C 1
ATOM 776 O O . ALA A 1 99 ? -13.054 -1.274 6.554 1.00 82.56 99 ALA A O 1
ATOM 777 N N . GLY A 1 100 ? -11.887 0.219 5.337 1.00 84.19 100 GLY A N 1
ATOM 778 C CA . GLY A 1 100 ? -10.795 -0.681 4.987 1.00 84.19 100 GLY A CA 1
ATOM 779 C C . GLY A 1 100 ? -9.996 -1.122 6.214 1.00 84.19 100 GLY A C 1
ATOM 780 O O . GLY A 1 100 ? -9.770 -2.318 6.393 1.00 84.19 100 GLY A O 1
ATOM 781 N N . PHE A 1 101 ? -9.635 -0.183 7.092 1.00 88.31 101 PHE A N 1
ATOM 782 C CA . PHE A 1 101 ? -8.945 -0.461 8.352 1.00 88.31 101 PHE A CA 1
ATOM 783 C C . PHE A 1 101 ? -9.748 -1.418 9.246 1.00 88.31 101 PHE A C 1
ATOM 785 O O . PHE A 1 101 ? -9.207 -2.399 9.760 1.00 88.31 101 PHE A O 1
ATOM 792 N N . GLU A 1 102 ? -11.042 -1.162 9.431 1.00 90.00 102 GLU A N 1
ATOM 793 C CA . GLU A 1 102 ? -11.909 -1.980 10.288 1.00 90.00 102 GLU A CA 1
ATOM 794 C C . GLU A 1 102 ? -12.103 -3.383 9.712 1.00 90.00 102 GLU A C 1
ATOM 796 O O . GLU A 1 102 ? -11.942 -4.376 10.422 1.00 90.00 102 GLU A O 1
ATOM 801 N N . THR A 1 103 ? -12.334 -3.484 8.401 1.00 88.12 103 THR A N 1
ATOM 802 C CA . THR A 1 103 ? -12.427 -4.776 7.708 1.00 88.12 103 THR A CA 1
ATOM 803 C C . THR A 1 103 ? -11.126 -5.564 7.847 1.00 88.12 103 THR A C 1
ATOM 805 O O . THR A 1 103 ? -11.150 -6.722 8.260 1.00 88.12 103 THR A O 1
ATOM 808 N N . PHE A 1 104 ? -9.980 -4.934 7.572 1.00 89.56 104 PHE A N 1
ATOM 809 C CA . PHE A 1 104 ? -8.666 -5.563 7.690 1.00 89.56 104 PHE A CA 1
ATOM 810 C C . PHE A 1 104 ? -8.400 -6.057 9.114 1.00 89.56 104 PHE A C 1
ATOM 812 O O . PHE A 1 104 ? -8.063 -7.222 9.326 1.00 89.56 104 PHE A O 1
ATOM 819 N N . THR A 1 105 ? -8.600 -5.189 10.107 1.00 91.12 105 THR A N 1
ATOM 820 C CA . THR A 1 105 ? -8.337 -5.537 11.503 1.00 91.12 105 THR A CA 1
ATOM 821 C C . THR A 1 105 ? -9.340 -6.533 12.060 1.00 91.12 105 THR A C 1
ATOM 823 O O . THR A 1 105 ? -8.959 -7.268 12.961 1.00 91.12 105 THR A O 1
ATOM 826 N N . SER A 1 106 ? -10.571 -6.635 11.545 1.00 88.38 106 SER A N 1
ATOM 827 C CA . SER A 1 106 ? -11.548 -7.650 11.981 1.00 88.38 106 SER A CA 1
ATOM 828 C C . SER A 1 106 ? -11.058 -9.088 11.758 1.00 88.38 106 SER A C 1
ATOM 830 O O . SER A 1 106 ? -11.357 -9.962 12.568 1.00 88.38 106 SER A O 1
ATOM 832 N N . GLY A 1 107 ? -10.238 -9.315 10.724 1.00 85.81 107 GLY A N 1
ATOM 833 C CA . GLY A 1 107 ? -9.674 -10.627 10.393 1.00 85.81 107 GLY A CA 1
ATOM 834 C C . GLY A 1 107 ? -8.419 -11.017 11.178 1.00 85.81 107 GLY A C 1
ATOM 835 O O . GLY A 1 107 ? -7.955 -12.144 11.039 1.00 85.81 107 GLY A O 1
ATOM 836 N N . LEU A 1 108 ? -7.855 -10.113 11.983 1.00 89.81 108 LEU A N 1
ATOM 837 C CA . LEU A 1 108 ? -6.660 -10.381 12.790 1.00 89.81 108 LEU A CA 1
ATOM 838 C C . LEU A 1 108 ? -7.067 -10.850 14.187 1.00 89.81 108 LEU A C 1
ATOM 840 O O . LEU A 1 108 ? -7.981 -10.288 14.777 1.00 89.81 108 LEU A O 1
ATOM 844 N N . THR A 1 109 ? -6.408 -11.835 14.780 1.00 90.06 109 THR A N 1
ATOM 845 C CA . THR A 1 109 ? -6.719 -12.279 16.153 1.00 90.06 109 THR A CA 1
ATOM 846 C C . THR A 1 109 ? -5.980 -11.462 17.211 1.00 90.06 109 THR A C 1
ATOM 848 O O . THR A 1 109 ? -6.470 -11.280 18.321 1.00 90.06 109 THR A O 1
ATOM 851 N N . GLU A 1 110 ? -4.842 -10.884 16.845 1.00 88.94 110 GLU A N 1
ATOM 852 C CA . GLU A 1 110 ? -3.835 -10.348 17.761 1.00 88.94 110 GLU A CA 1
ATOM 853 C C . GLU A 1 110 ? -4.049 -8.867 18.095 1.00 88.94 110 GLU A C 1
ATOM 855 O O . GLU A 1 110 ? -3.541 -8.376 19.101 1.00 88.94 110 GLU A O 1
ATOM 860 N N . THR A 1 111 ? -4.781 -8.125 17.257 1.00 87.75 111 THR A N 1
ATOM 861 C CA . THR A 1 111 ? -4.926 -6.674 17.437 1.00 87.75 111 THR A CA 1
ATOM 862 C C . THR A 1 111 ? -6.062 -6.326 18.410 1.00 87.75 111 THR A C 1
ATOM 864 O O . THR A 1 111 ? -7.209 -6.727 18.193 1.00 87.75 111 THR A O 1
ATOM 867 N N . PRO A 1 112 ? -5.819 -5.530 19.468 1.00 86.00 112 PRO A N 1
ATOM 868 C CA . PRO A 1 112 ? -6.885 -4.998 20.322 1.00 86.00 112 PRO A CA 1
ATOM 869 C C . PRO A 1 112 ? -7.562 -3.751 19.718 1.00 86.00 112 PRO A C 1
ATOM 871 O O . PRO A 1 112 ? -8.609 -3.306 20.203 1.00 86.00 112 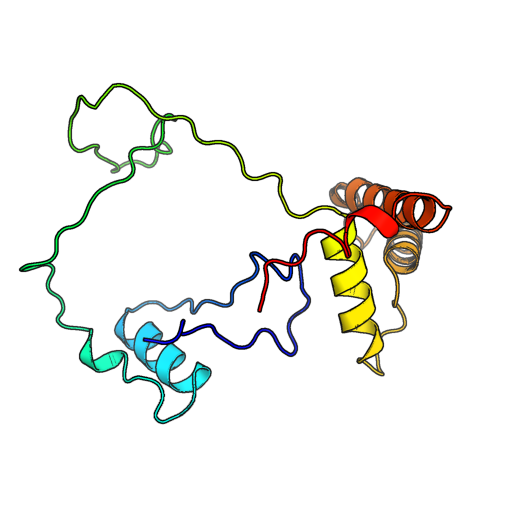PRO A O 1
ATOM 874 N N . VAL A 1 113 ? -6.977 -3.177 18.661 1.00 89.88 113 VAL A N 1
ATOM 875 C CA . VAL A 1 113 ? -7.449 -1.961 17.994 1.00 89.88 113 VAL A CA 1
ATOM 876 C C . VAL A 1 113 ? -8.198 -2.349 16.723 1.00 89.88 113 VAL A C 1
ATOM 878 O O . VAL A 1 113 ? -7.601 -2.825 15.761 1.00 89.88 113 VAL A O 1
ATOM 881 N N . ARG A 1 114 ? -9.522 -2.169 16.755 1.00 89.94 114 ARG A N 1
ATOM 882 C CA . ARG A 1 114 ? -10.456 -2.633 15.711 1.00 89.94 114 ARG A CA 1
ATOM 883 C C . ARG A 1 114 ? -11.177 -1.522 14.972 1.00 89.94 114 ARG A C 1
ATOM 885 O O . ARG A 1 114 ? -11.871 -1.799 14.011 1.00 89.94 114 ARG A O 1
ATOM 892 N N . THR A 1 115 ? -11.056 -0.290 15.456 1.00 90.50 115 THR A N 1
ATOM 893 C CA . THR A 1 115 ? -11.771 0.865 14.914 1.00 90.50 115 THR A CA 1
ATOM 894 C C . THR A 1 115 ? -10.884 2.090 14.914 1.00 90.50 115 THR A C 1
ATOM 896 O O . THR A 1 115 ? -9.976 2.217 15.745 1.00 90.50 115 THR A O 1
ATOM 899 N N . MET A 1 116 ? -11.194 3.037 14.031 1.00 88.00 116 MET A N 1
ATOM 900 C CA . MET A 1 116 ? -10.511 4.334 14.011 1.00 88.00 116 MET A CA 1
ATOM 901 C C . MET A 1 116 ? -10.673 5.087 15.339 1.00 88.00 116 MET A C 1
ATOM 903 O O . MET A 1 116 ? -9.751 5.769 15.785 1.00 88.00 116 MET A O 1
ATOM 907 N N . ALA A 1 117 ? -11.810 4.907 16.020 1.00 88.81 117 ALA A N 1
ATOM 908 C CA . ALA A 1 117 ? -12.039 5.460 17.353 1.00 88.81 117 ALA A CA 1
ATOM 909 C C . ALA A 1 117 ? -11.070 4.878 18.397 1.00 88.81 117 ALA A C 1
ATOM 911 O O . ALA A 1 117 ? -10.509 5.629 19.197 1.00 88.81 117 ALA A O 1
ATOM 912 N N . LYS A 1 118 ? -10.809 3.563 18.356 1.00 91.12 118 LYS A N 1
ATOM 913 C CA . LYS A 1 118 ? -9.830 2.933 19.252 1.00 91.12 118 LYS A CA 1
ATOM 914 C C . LYS A 1 118 ? -8.394 3.355 18.949 1.00 91.12 118 LYS A C 1
ATOM 916 O O . LYS A 1 118 ? -7.625 3.508 19.893 1.00 91.12 118 LYS A O 1
ATOM 921 N N . ILE A 1 119 ? -8.034 3.605 17.684 1.00 89.81 119 ILE A N 1
ATOM 922 C CA . ILE A 1 119 ? -6.727 4.210 17.355 1.00 89.81 119 ILE A CA 1
ATOM 923 C C . ILE A 1 119 ? -6.629 5.604 17.978 1.00 89.81 119 ILE A C 1
ATOM 925 O O . ILE A 1 119 ? -5.638 5.917 18.633 1.00 89.81 119 ILE A O 1
ATOM 929 N N . ALA A 1 120 ? -7.659 6.440 17.810 1.00 88.50 120 ALA A N 1
ATOM 930 C CA . ALA A 1 120 ? -7.662 7.791 18.362 1.00 88.50 120 ALA A CA 1
ATOM 931 C C . ALA A 1 120 ? -7.534 7.780 19.896 1.00 88.50 120 ALA A C 1
ATOM 933 O O . ALA A 1 120 ? -6.790 8.574 20.467 1.00 88.50 120 ALA A O 1
ATOM 934 N N . GLU A 1 121 ? -8.234 6.869 20.574 1.00 90.38 121 GLU A N 1
ATOM 935 C CA . GLU A 1 121 ? -8.112 6.662 22.018 1.00 90.38 121 GLU A CA 1
ATOM 936 C C . GLU A 1 121 ? -6.709 6.197 22.426 1.00 90.38 121 GLU A C 1
ATOM 938 O O . GLU A 1 121 ? -6.113 6.785 23.331 1.00 90.38 121 GLU A O 1
ATOM 943 N N . PHE A 1 122 ? -6.168 5.187 21.740 1.00 90.44 122 PHE A N 1
ATOM 944 C CA . PHE A 1 122 ? -4.826 4.668 21.987 1.00 90.44 122 PHE A CA 1
ATOM 945 C C . PHE A 1 122 ? -3.774 5.773 21.846 1.00 90.44 122 PHE A C 1
ATOM 947 O O . PHE A 1 122 ? -2.983 6.001 22.759 1.00 90.44 122 PHE A O 1
ATOM 954 N N . ASN A 1 123 ? -3.819 6.533 20.753 1.00 90.56 123 ASN A N 1
ATOM 955 C CA . ASN A 1 123 ? -2.877 7.620 20.507 1.00 90.56 123 ASN A CA 1
ATOM 956 C C . ASN A 1 123 ? -2.959 8.729 21.567 1.00 90.56 123 ASN A C 1
ATOM 958 O O . ASN A 1 123 ? -1.925 9.279 21.929 1.00 90.56 123 ASN A O 1
ATOM 962 N N . ARG A 1 124 ? -4.149 9.040 22.109 1.00 88.56 124 ARG A N 1
ATOM 963 C CA . ARG A 1 124 ? -4.294 10.001 23.223 1.00 88.56 124 ARG A CA 1
ATOM 964 C C . ARG A 1 124 ? -3.654 9.485 24.511 1.00 88.56 124 ARG A C 1
ATOM 966 O O . ARG A 1 124 ? -2.946 10.231 25.179 1.00 88.56 124 ARG A O 1
ATOM 973 N N . LYS A 1 125 ? -3.866 8.207 24.841 1.00 89.69 125 LYS A N 1
ATOM 974 C CA . LYS A 1 125 ? -3.267 7.554 26.022 1.00 89.69 125 LYS A CA 1
ATOM 975 C C . LYS A 1 125 ? -1.747 7.418 25.918 1.00 89.69 125 LYS A C 1
ATOM 977 O O . LYS A 1 125 ? -1.067 7.370 26.937 1.00 89.69 125 LYS A O 1
ATOM 982 N N . HIS A 1 126 ? -1.219 7.377 24.698 1.00 89.25 126 HIS A N 1
ATOM 983 C CA . HIS A 1 126 ? 0.204 7.214 24.413 1.00 89.25 126 HIS A CA 1
ATOM 984 C C . HIS A 1 126 ? 0.799 8.422 23.682 1.00 89.25 126 HIS A C 1
ATOM 986 O O . HIS A 1 126 ? 1.727 8.258 22.897 1.00 89.25 126 HIS A O 1
ATOM 992 N N . TYR A 1 127 ? 0.288 9.630 23.938 1.00 83.62 127 TYR A N 1
ATOM 993 C CA . TYR A 1 127 ? 0.602 10.840 23.168 1.00 83.62 127 TYR A CA 1
ATOM 994 C C . TYR A 1 127 ? 2.106 11.116 23.010 1.00 83.62 127 TYR A C 1
ATOM 996 O O . TYR A 1 127 ? 2.552 11.482 21.927 1.00 83.62 127 TYR A O 1
ATOM 1004 N N . GLU A 1 128 ? 2.899 10.867 24.056 1.00 84.31 128 GLU A N 1
ATOM 1005 C CA . GLU A 1 128 ? 4.360 11.051 24.048 1.00 84.31 128 GLU A CA 1
ATOM 1006 C C . GLU A 1 128 ? 5.109 10.088 23.110 1.00 84.31 128 GLU A C 1
ATOM 1008 O O . GLU A 1 128 ? 6.238 10.363 22.715 1.00 84.31 128 GLU A O 1
ATOM 1013 N N . LYS A 1 129 ? 4.492 8.953 22.758 1.00 84.00 129 LYS A N 1
ATOM 1014 C CA . LYS A 1 129 ? 5.068 7.894 21.908 1.00 84.00 129 LYS A CA 1
ATOM 1015 C C . LYS A 1 129 ? 4.326 7.710 20.580 1.00 84.00 129 LYS A C 1
ATOM 1017 O O . LYS A 1 129 ? 4.817 7.009 19.700 1.00 84.00 129 LYS A O 1
ATOM 1022 N N . ALA A 1 130 ? 3.135 8.287 20.454 1.00 81.19 130 ALA A N 1
ATOM 1023 C CA . ALA A 1 130 ? 2.309 8.242 19.255 1.00 81.19 130 ALA A CA 1
ATOM 1024 C C . ALA A 1 130 ? 2.702 9.360 18.269 1.00 81.19 130 ALA A C 1
ATOM 1026 O O . ALA A 1 130 ? 3.721 10.023 18.436 1.00 81.19 130 ALA A O 1
ATOM 1027 N N . LEU A 1 131 ? 1.905 9.562 17.212 1.00 75.00 131 LEU A N 1
ATOM 1028 C CA . LEU A 1 131 ? 2.122 10.594 16.190 1.00 75.00 131 LEU A CA 1
ATOM 1029 C C . LEU A 1 131 ? 1.272 11.852 16.483 1.00 75.00 131 LEU A C 1
ATOM 1031 O O . LEU A 1 131 ? 0.238 12.043 15.836 1.00 75.00 131 LEU A O 1
ATOM 1035 N N . PRO A 1 132 ? 1.673 12.753 17.406 1.00 72.38 132 PRO A N 1
ATOM 1036 C CA . PRO A 1 132 ? 0.850 13.893 17.826 1.00 72.38 132 PRO A CA 1
ATOM 1037 C C . PRO A 1 132 ? 0.499 14.838 16.670 1.00 72.38 132 PRO A C 1
ATOM 1039 O O . PRO A 1 132 ? -0.611 15.359 16.604 1.00 72.38 132 PRO A O 1
ATOM 1042 N N . LYS A 1 133 ? 1.403 14.998 15.694 1.00 76.38 133 LYS A N 1
ATOM 1043 C CA . LYS A 1 133 ? 1.174 15.828 14.498 1.00 76.38 133 LYS A CA 1
ATOM 1044 C C . LYS A 1 133 ? 0.151 15.237 13.518 1.00 76.38 133 LYS A C 1
ATOM 1046 O O . LYS A 1 133 ? -0.421 15.989 12.738 1.00 76.38 133 LYS A O 1
ATOM 1051 N N . ALA A 1 134 ? -0.065 13.921 13.550 1.00 76.38 134 ALA A N 1
ATOM 1052 C CA . ALA A 1 134 ? -1.003 13.218 12.671 1.00 76.38 134 ALA A CA 1
ATOM 1053 C C . ALA A 1 134 ? -2.316 12.837 13.381 1.00 76.38 134 ALA A C 1
ATOM 1055 O O . ALA A 1 134 ? -3.269 12.397 12.736 1.00 76.38 134 ALA A O 1
ATOM 1056 N N . GLN A 1 135 ? -2.389 13.022 14.702 1.00 84.06 135 GLN A N 1
ATOM 1057 C CA . GLN A 1 135 ? -3.542 12.642 15.516 1.00 84.06 135 GLN A CA 1
ATOM 1058 C C . GLN A 1 135 ? -4.827 13.364 15.095 1.00 84.06 135 GLN A C 1
ATOM 1060 O O . GLN A 1 135 ? -5.897 12.760 15.062 1.00 84.06 135 GLN A O 1
ATOM 1065 N N . ASN A 1 136 ? -4.722 14.626 14.681 1.00 82.50 136 ASN A N 1
ATOM 1066 C CA . ASN A 1 136 ? -5.852 15.397 14.167 1.00 82.50 136 ASN A CA 1
ATOM 1067 C C . ASN A 1 136 ? -6.522 14.740 12.940 1.00 82.50 136 ASN A C 1
ATOM 1069 O O . ASN A 1 136 ? -7.731 14.871 12.761 1.00 82.50 136 ASN A O 1
ATOM 1073 N N . ILE A 1 137 ? -5.767 14.035 12.090 1.00 81.38 137 ILE A N 1
ATOM 1074 C CA . ILE A 1 137 ? -6.293 13.314 10.924 1.00 81.38 137 ILE A CA 1
ATOM 1075 C C . ILE A 1 137 ? -7.040 12.058 11.381 1.00 81.38 137 ILE A C 1
ATOM 1077 O O . ILE A 1 137 ? -8.143 11.790 10.900 1.00 81.38 137 ILE A O 1
ATOM 1081 N N . VAL A 1 138 ? -6.475 11.320 12.340 1.00 83.50 138 VAL A N 1
ATOM 1082 C CA . VAL A 1 138 ? -7.097 10.123 12.930 1.00 83.50 138 VAL A CA 1
ATOM 1083 C C . VAL A 1 138 ? -8.419 10.486 13.610 1.00 83.50 138 VAL A C 1
ATOM 1085 O O . VAL A 1 138 ? -9.439 9.846 13.363 1.00 83.50 138 VAL A O 1
ATOM 1088 N N . GLU A 1 139 ? -8.437 11.562 14.395 1.00 84.88 139 GLU A N 1
ATOM 1089 C CA . GLU A 1 139 ? -9.635 12.049 15.085 1.00 84.88 139 GLU A CA 1
ATOM 1090 C C . GLU A 1 139 ? -10.705 12.546 14.110 1.00 84.88 139 GLU A C 1
ATOM 1092 O O . GLU A 1 139 ? -11.870 12.173 14.238 1.00 84.88 139 GLU A O 1
ATOM 1097 N N . LYS A 1 140 ? -10.321 13.313 13.077 1.00 81.44 140 LYS A N 1
ATOM 1098 C CA . LYS A 1 140 ? -11.244 13.726 12.004 1.00 81.44 140 LYS A CA 1
ATOM 1099 C C . LYS A 1 140 ? -11.844 12.527 11.272 1.00 81.44 140 LYS A C 1
ATOM 1101 O O . LYS A 1 140 ? -13.019 12.560 10.912 1.00 81.44 140 LYS A O 1
ATOM 1106 N N . THR A 1 141 ? -11.050 11.484 11.051 1.00 80.00 141 THR A N 1
ATOM 1107 C CA . THR A 1 141 ? -11.505 10.245 10.412 1.00 80.00 141 THR A CA 1
ATOM 1108 C C . THR A 1 141 ? -12.516 9.515 11.295 1.00 80.00 141 THR A C 1
ATOM 1110 O O . THR A 1 141 ? -13.604 9.182 10.828 1.00 80.00 141 THR A O 1
ATOM 1113 N N . ALA A 1 142 ? -12.209 9.340 12.584 1.00 81.25 142 ALA A N 1
ATOM 1114 C CA . ALA A 1 142 ? -13.106 8.701 13.545 1.00 81.25 142 ALA A CA 1
ATOM 1115 C C . ALA A 1 142 ? -14.433 9.467 13.711 1.00 81.25 142 ALA A C 1
ATOM 1117 O O . ALA A 1 142 ? -15.505 8.864 13.680 1.00 81.25 142 ALA A O 1
ATOM 1118 N N . ALA A 1 143 ? -14.379 10.799 13.819 1.00 78.25 143 ALA A N 1
ATOM 1119 C CA . ALA A 1 143 ? -15.567 11.643 13.947 1.00 78.25 143 ALA A CA 1
ATOM 1120 C C . ALA A 1 143 ? -16.470 11.573 12.704 1.00 78.25 143 ALA A C 1
ATOM 1122 O O . ALA A 1 143 ? -17.687 11.453 12.832 1.00 78.25 143 ALA A O 1
ATOM 1123 N N . LYS A 1 144 ? -15.885 11.583 11.496 1.00 72.81 144 LYS A N 1
ATOM 1124 C CA . LYS A 1 144 ? -16.643 11.427 10.244 1.00 72.81 144 LYS A CA 1
ATOM 1125 C C . LYS A 1 144 ? -17.344 10.074 10.154 1.00 72.81 144 LYS A C 1
ATOM 1127 O O . LYS A 1 144 ? -18.477 10.026 9.694 1.00 72.81 144 LYS A O 1
ATOM 1132 N N . MET A 1 145 ? -16.710 8.998 10.617 1.00 69.38 145 MET A N 1
ATOM 1133 C CA . MET A 1 145 ? -17.344 7.676 10.646 1.00 69.38 145 MET A CA 1
ATOM 1134 C C . MET A 1 145 ? -18.527 7.619 11.607 1.00 69.38 145 MET A C 1
ATOM 1136 O O . MET A 1 145 ? -19.571 7.085 11.251 1.00 69.38 145 MET A O 1
ATOM 1140 N N . SER A 1 146 ? -18.396 8.229 12.787 1.00 64.38 146 SER A N 1
ATOM 1141 C CA . SER A 1 146 ? -19.502 8.318 13.743 1.00 64.38 146 SER A CA 1
ATOM 1142 C C . SER A 1 146 ? -20.674 9.143 13.203 1.00 64.38 146 SER A C 1
ATOM 1144 O O . SER A 1 146 ? -21.820 8.795 13.460 1.00 64.38 146 SER A O 1
ATOM 1146 N N . ALA A 1 147 ? -20.402 10.217 12.455 1.00 60.25 147 ALA A N 1
ATOM 1147 C CA . ALA A 1 147 ? -21.441 11.033 11.828 1.00 60.25 147 ALA A CA 1
ATOM 1148 C C . ALA A 1 147 ? -22.150 10.293 10.681 1.00 60.25 147 ALA A C 1
ATOM 1150 O O . ALA A 1 147 ? -23.359 10.397 10.552 1.00 60.25 147 ALA A O 1
ATOM 1151 N N . LEU A 1 148 ? -21.417 9.507 9.884 1.00 56.81 148 LEU A N 1
ATOM 1152 C CA . LEU A 1 148 ? -21.970 8.712 8.777 1.00 56.81 148 LEU A CA 1
ATOM 1153 C C . LEU A 1 148 ? -22.745 7.461 9.231 1.00 56.81 148 LEU A C 1
ATOM 1155 O O . LEU A 1 148 ? -23.483 6.881 8.435 1.00 56.81 148 LEU A O 1
ATOM 1159 N N . ALA A 1 149 ? -22.552 7.018 10.476 1.00 58.62 149 ALA A N 1
ATOM 1160 C CA . ALA A 1 149 ? -23.347 5.957 11.093 1.00 58.62 149 ALA A CA 1
ATOM 1161 C C . ALA A 1 149 ? -24.747 6.446 11.518 1.00 58.62 149 ALA A C 1
ATOM 1163 O O . ALA A 1 149 ? -25.658 5.631 11.638 1.00 58.62 149 ALA A O 1
ATOM 1164 N N . ASN A 1 150 ? -24.922 7.761 11.692 1.00 51.62 150 ASN A N 1
ATOM 1165 C CA . ASN A 1 150 ? -26.189 8.400 12.032 1.00 51.62 150 ASN A CA 1
ATOM 1166 C C . ASN A 1 150 ? -26.856 8.956 10.756 1.00 51.62 150 ASN A C 1
ATOM 1168 O O . ASN A 1 150 ? -26.635 10.105 10.402 1.00 51.62 150 ASN A O 1
ATOM 1172 N N . GLU A 1 151 ? -27.638 8.091 10.100 1.00 49.25 151 GLU A N 1
ATOM 1173 C CA . GLU A 1 151 ? -28.701 8.339 9.098 1.00 49.25 151 GLU A CA 1
ATOM 1174 C C . GLU A 1 151 ? -28.387 9.126 7.789 1.00 49.25 151 GLU A C 1
ATOM 1176 O O . GLU A 1 151 ? -27.549 10.013 7.708 1.00 49.25 151 GLU A O 1
ATOM 1181 N N . GLU A 1 152 ? -29.103 8.749 6.718 1.00 45.25 152 GLU A N 1
ATOM 1182 C CA . GLU A 1 152 ? -29.259 9.428 5.407 1.00 45.25 152 GLU A CA 1
ATOM 1183 C C . GLU A 1 152 ? -28.237 9.176 4.266 1.00 45.25 152 GLU A C 1
ATOM 1185 O O . GLU A 1 152 ? -28.602 9.303 3.100 1.00 45.25 152 GLU A O 1
ATOM 1190 N N . TYR A 1 153 ? -26.995 8.727 4.500 1.00 44.59 153 TYR A N 1
ATOM 1191 C CA . TYR A 1 153 ? -26.006 8.601 3.391 1.00 44.59 153 TYR A CA 1
ATOM 1192 C C . TYR A 1 153 ? -25.825 7.187 2.787 1.00 44.59 153 TYR A C 1
ATOM 1194 O O . TYR A 1 153 ? -25.061 7.002 1.835 1.00 44.59 153 TYR A O 1
ATOM 1202 N N . GLN A 1 154 ? -26.487 6.160 3.329 1.00 44.47 154 GLN A N 1
ATOM 1203 C CA . GLN A 1 154 ? -26.302 4.766 2.879 1.00 44.47 154 GLN A CA 1
ATOM 1204 C C . GLN A 1 154 ? -26.976 4.462 1.526 1.00 44.47 154 GLN A C 1
ATOM 1206 O O . GLN A 1 154 ? -26.509 3.576 0.810 1.00 44.47 154 GLN A O 1
ATOM 1211 N N . GLU A 1 155 ? -28.006 5.218 1.128 1.00 41.88 155 GLU A N 1
ATOM 1212 C CA . GLU A 1 155 ? -28.758 4.954 -0.112 1.00 41.88 155 GLU A CA 1
ATOM 1213 C C . GLU A 1 155 ? -28.025 5.391 -1.394 1.00 41.88 155 GLU A C 1
ATOM 1215 O O . GLU A 1 155 ? -28.166 4.749 -2.432 1.00 41.88 155 GLU A O 1
ATOM 1220 N N . ASN A 1 156 ? -27.151 6.403 -1.339 1.00 41.09 156 ASN A N 1
ATOM 1221 C CA . ASN A 1 156 ? -26.509 6.950 -2.546 1.00 41.09 156 ASN A CA 1
ATOM 1222 C C . ASN A 1 156 ? -25.260 6.188 -3.038 1.00 41.09 156 ASN A C 1
ATOM 1224 O O . ASN A 1 156 ? -24.787 6.450 -4.142 1.00 41.09 156 ASN A O 1
ATOM 1228 N N . TRP A 1 157 ? -24.705 5.252 -2.259 1.00 38.81 157 TRP A N 1
ATOM 1229 C CA . TRP A 1 157 ? -23.495 4.502 -2.651 1.00 38.81 157 TRP A CA 1
ATOM 1230 C C . TRP A 1 157 ? -23.798 3.154 -3.322 1.00 38.81 157 TRP A C 1
ATOM 1232 O O . TRP A 1 157 ? -23.086 2.744 -4.235 1.00 38.81 157 TRP A O 1
ATOM 1242 N N . LEU A 1 158 ? -24.876 2.462 -2.931 1.00 41.47 158 LEU A N 1
ATOM 1243 C CA . LEU A 1 158 ? -25.275 1.215 -3.605 1.00 41.47 158 LEU A CA 1
ATOM 1244 C C . LEU A 1 158 ? -25.825 1.460 -5.021 1.00 41.47 158 LEU A C 1
ATOM 1246 O O . LEU A 1 158 ? -25.813 0.541 -5.838 1.00 41.47 158 LEU A O 1
ATOM 1250 N N . ALA A 1 159 ? -26.240 2.693 -5.323 1.00 39.19 159 ALA A N 1
ATOM 1251 C CA . ALA A 1 159 ? -26.756 3.107 -6.625 1.00 39.19 159 ALA A CA 1
ATOM 1252 C C . ALA A 1 159 ? -25.669 3.406 -7.681 1.00 39.19 159 ALA A C 1
ATOM 1254 O O . ALA A 1 159 ? -25.996 3.546 -8.855 1.00 39.19 159 ALA A O 1
ATOM 1255 N N . THR A 1 160 ? -24.386 3.500 -7.301 1.00 36.97 160 THR A N 1
ATOM 1256 C CA . THR A 1 160 ? -23.287 3.896 -8.209 1.00 36.97 160 THR A CA 1
ATOM 1257 C C . THR A 1 160 ? -22.263 2.795 -8.482 1.00 36.97 160 THR A C 1
ATOM 1259 O O . THR A 1 160 ? -21.196 3.075 -9.032 1.00 36.97 160 THR A O 1
ATOM 1262 N N . LYS A 1 161 ? -22.576 1.527 -8.172 1.00 35.38 161 LYS A N 1
ATOM 1263 C CA . LYS A 1 161 ? -21.784 0.404 -8.698 1.00 35.38 161 LYS A CA 1
ATOM 1264 C C . LYS A 1 161 ? -21.773 0.487 -10.234 1.00 35.38 161 LYS A C 1
ATOM 1266 O O . LYS A 1 161 ? -22.855 0.468 -10.822 1.00 35.38 161 LYS A O 1
ATOM 1271 N N . PRO A 1 162 ? -20.607 0.558 -10.903 1.00 32.06 162 PRO A N 1
ATOM 1272 C CA . PRO A 1 162 ? -20.584 0.341 -12.341 1.00 32.06 162 PRO A CA 1
ATOM 1273 C C . PRO A 1 162 ? -21.100 -1.082 -12.625 1.00 32.06 162 PRO A C 1
ATOM 1275 O O . PRO A 1 162 ? -20.829 -1.989 -11.828 1.00 32.06 162 PRO A O 1
ATOM 1278 N N . PRO A 1 163 ? -21.885 -1.278 -13.699 1.00 34.12 163 PRO A N 1
ATOM 1279 C CA . PRO A 1 163 ? -22.423 -2.589 -14.032 1.00 34.12 163 PRO A CA 1
ATOM 1280 C C . PRO A 1 163 ? -21.283 -3.589 -14.260 1.00 34.12 163 PRO A C 1
ATOM 1282 O O . PRO A 1 163 ? -20.246 -3.236 -14.824 1.00 34.12 163 PRO A O 1
ATOM 1285 N N . SER A 1 164 ? -21.499 -4.806 -13.755 1.00 42.03 164 SER A N 1
ATOM 1286 C CA . SER A 1 164 ? -20.617 -5.977 -13.859 1.00 42.03 164 SER A CA 1
ATOM 1287 C C . SER A 1 164 ? -20.278 -6.353 -15.292 1.00 42.03 164 SER A C 1
ATOM 1289 O O . SER A 1 164 ? -21.232 -6.332 -16.105 1.00 42.03 164 SER A O 1
#

pLDDT: mean 71.88, std 18.54, range [32.06, 95.19]

Organism: NCBI:txid330526

Secondary structure (DSSP, 8-state):
----PPP-TTSPPS-TTT-------SSHHHHHHHHHHHH-TTS--GGGG--S--TT--------SSPP---TT-----------------PPPHHHHHHHHHHHHHT-SS-S--SHHHHHHHHHHTTTTS-HHHHHHHHHHHHHHHHHHSSSSSHHHHTTPPP-

InterPro domains:
  IPR036928 Amidase signature (AS) superfamily [G3DSA:3.90.1300.10] (4-162)
  IPR036928 Amidase signature (AS) superfamily [SSF75304] (6-145)

Radius of gyration: 21.84 Å; chains: 1; bounding box: 50×44×58 Å

Sequence (164 aa):
MAPIALSQRGVLPYSGLSDSLGVMTKSFEDAALMLNVLLGSGKSDYMWFLDRSFAGLRIWFLDPPVEWAPVVGSVKMIDDYSKQYVIQPRGPSFREYAAGFETFTSGLTETPVRTMAKIAEFNRKHYEKALPKAQNIVEKTAAKMSALANEEYQENWLATKPPS